Protein AF-A0A1C5ZRK9-F1 (afdb_monomer_lite)

Secondary structure (DSSP, 8-state):
--HHHHHHHHHHHHHHHHHHHHHHHHHHHHHHHHHHHHHHHHHHHHHHHHHHHHHHS-STT---S-TTS-EEEE--TTSSEEEEEETTEEEEEE---HHHHHHHHHHHHHHH-TT-

Sequence (116 aa):
MKLSKKTFLYSIVMAGILAGLLLLYFVYMLPSLYVSYKNDSNLASVTKLSQDFMKSRSYENLQVDNPMNTVSLILPEDKNQVLLEGKGIHLQVETKDLELIRELNKVKKYLKDPEK

Foldseek 3Di:
DPVVVVVVVVVVVVVVVVVVVVVVVVVVCVVVVVVVVVVVVLVVQQVVQVVVCVVVVAPPPDDHPDQPSDWDWDDDPPFQWIWIHTNVDTDIDHDPDPVSSVVSNVVVVCVVCVPD

pLDDT: mean 84.72, std 9.97, range [50.69, 98.0]

Structure (mmCIF, N/CA/C/O backbone):
data_AF-A0A1C5ZRK9-F1
#
_entry.id   AF-A0A1C5ZRK9-F1
#
loop_
_atom_site.group_PDB
_atom_site.id
_atom_site.type_symbol
_atom_site.label_atom_id
_atom_site.label_alt_id
_atom_site.label_comp_id
_atom_site.label_asym_id
_atom_site.label_entity_id
_atom_site.label_seq_id
_atom_site.pdbx_PDB_ins_code
_atom_site.Cartn_x
_atom_site.Cartn_y
_atom_site.Cartn_z
_atom_site.occupancy
_atom_site.B_iso_or_equiv
_atom_site.auth_seq_id
_atom_site.auth_comp_id
_atom_site.auth_asym_id
_atom_site.auth_atom_id
_atom_site.pdbx_PDB_model_num
ATOM 1 N N . MET A 1 1 ? 34.747 -8.504 -56.306 1.00 51.53 1 MET A N 1
ATOM 2 C CA . MET A 1 1 ? 34.035 -7.686 -55.288 1.00 51.53 1 MET A CA 1
ATOM 3 C C . MET A 1 1 ? 32.614 -8.209 -54.981 1.00 51.53 1 MET A C 1
ATOM 5 O O . MET A 1 1 ? 31.646 -7.475 -55.128 1.00 51.53 1 MET A O 1
ATOM 9 N N . LYS A 1 2 ? 32.447 -9.471 -54.545 1.00 58.47 2 LYS A N 1
ATOM 10 C CA . LYS A 1 2 ? 31.121 -10.038 -54.180 1.00 58.47 2 LYS A CA 1
ATOM 11 C C . LYS A 1 2 ? 31.018 -10.527 -52.724 1.00 58.47 2 LYS A C 1
ATOM 13 O O . LYS A 1 2 ? 29.905 -10.689 -52.241 1.00 58.47 2 LYS A O 1
ATOM 18 N N . LEU A 1 3 ? 32.141 -10.709 -52.017 1.00 61.59 3 LEU A N 1
ATOM 19 C CA . LEU A 1 3 ? 32.157 -11.152 -50.613 1.00 61.59 3 LEU A CA 1
ATOM 20 C C . LEU A 1 3 ? 31.698 -10.055 -49.640 1.00 61.59 3 LEU A C 1
ATOM 22 O O . LEU A 1 3 ? 30.808 -10.303 -48.839 1.00 61.59 3 LEU A O 1
ATOM 26 N N . SER A 1 4 ? 32.219 -8.828 -49.774 1.00 70.56 4 SER A N 1
ATOM 27 C CA . SER A 1 4 ? 31.898 -7.694 -48.883 1.00 70.56 4 SER A CA 1
ATOM 28 C C . SER A 1 4 ? 30.389 -7.419 -48.758 1.00 70.56 4 SER A C 1
ATOM 30 O O . SER A 1 4 ? 29.895 -7.233 -47.652 1.00 70.56 4 SER A O 1
ATOM 32 N N . LYS A 1 5 ? 29.632 -7.483 -49.864 1.00 73.44 5 LYS A N 1
ATOM 33 C CA . LYS A 1 5 ? 28.172 -7.279 -49.846 1.00 73.44 5 LYS A CA 1
ATOM 34 C C . LYS A 1 5 ? 27.421 -8.395 -49.110 1.00 73.44 5 LYS A C 1
ATOM 36 O O . LYS A 1 5 ? 26.433 -8.115 -48.442 1.00 73.44 5 LYS A O 1
ATOM 41 N N . LYS A 1 6 ? 27.886 -9.646 -49.216 1.00 78.56 6 LYS A N 1
ATOM 42 C CA . LYS A 1 6 ? 27.289 -10.782 -48.497 1.00 78.56 6 LYS A CA 1
ATOM 43 C C . LYS A 1 6 ? 27.570 -10.680 -47.000 1.00 78.56 6 LYS A C 1
ATOM 45 O O . LYS A 1 6 ? 26.639 -10.789 -46.214 1.00 78.56 6 LYS A O 1
ATOM 50 N N . THR A 1 7 ? 28.812 -10.389 -46.613 1.00 84.25 7 THR A N 1
ATOM 51 C CA . THR A 1 7 ? 29.192 -10.184 -45.205 1.00 84.25 7 THR A CA 1
ATOM 52 C C . THR A 1 7 ? 28.412 -9.034 -44.572 1.00 84.25 7 THR A C 1
ATOM 54 O O . THR A 1 7 ? 27.876 -9.196 -43.484 1.00 84.25 7 THR A O 1
ATOM 57 N N . PHE A 1 8 ? 28.263 -7.914 -45.283 1.00 84.75 8 PHE A N 1
ATOM 58 C CA . PHE A 1 8 ? 27.474 -6.773 -44.815 1.00 84.75 8 PHE A CA 1
ATOM 59 C C . PHE A 1 8 ? 25.996 -7.129 -44.583 1.00 84.75 8 PHE A C 1
ATOM 61 O O . PHE A 1 8 ? 25.424 -6.756 -43.563 1.00 84.75 8 PHE A O 1
ATOM 68 N N . LEU A 1 9 ? 25.391 -7.912 -45.484 1.00 88.31 9 LEU A N 1
ATOM 69 C CA . LEU A 1 9 ? 24.018 -8.391 -45.315 1.00 88.31 9 LEU A CA 1
ATOM 70 C C . LEU A 1 9 ? 23.878 -9.315 -44.095 1.00 88.31 9 LEU A C 1
ATOM 72 O O . LEU A 1 9 ? 22.936 -9.155 -43.324 1.00 88.31 9 LEU A O 1
ATOM 76 N N . TYR A 1 10 ? 24.824 -10.236 -43.879 1.00 90.69 10 TYR A N 1
ATOM 77 C CA . TYR A 1 10 ? 24.828 -11.087 -42.683 1.00 90.69 10 TYR A CA 1
ATOM 78 C C . TYR A 1 10 ? 24.947 -10.268 -41.394 1.00 90.69 10 TYR A C 1
ATOM 80 O O . TYR A 1 10 ? 24.250 -10.564 -40.426 1.00 90.69 10 TYR A O 1
ATOM 88 N N . SER A 1 11 ? 25.770 -9.215 -41.386 1.00 91.12 11 SER A N 1
ATOM 89 C CA . SER A 1 11 ? 25.882 -8.306 -40.242 1.00 91.12 11 SER A CA 1
ATOM 90 C C . SER A 1 11 ? 24.574 -7.566 -39.956 1.00 91.12 11 SER A C 1
ATOM 92 O O . SER A 1 11 ? 24.182 -7.479 -38.796 1.00 91.12 11 SER A O 1
ATOM 94 N N . ILE A 1 12 ? 23.865 -7.089 -40.986 1.00 94.19 12 ILE A N 1
ATOM 95 C CA . ILE A 1 12 ? 22.554 -6.435 -40.819 1.00 94.19 12 ILE A CA 1
ATOM 96 C C . ILE A 1 12 ? 21.517 -7.415 -40.273 1.00 94.19 12 ILE A C 1
ATOM 98 O O . ILE A 1 12 ? 20.797 -7.083 -39.335 1.00 94.19 12 ILE A O 1
ATOM 102 N N . VAL A 1 13 ? 21.450 -8.624 -40.834 1.00 95.88 13 VAL A N 1
ATOM 103 C CA . VAL A 1 13 ? 20.505 -9.651 -40.378 1.00 95.88 13 VAL A CA 1
ATOM 104 C C . VAL A 1 13 ? 20.782 -10.019 -38.923 1.00 95.88 13 VAL A C 1
ATOM 106 O O . VAL A 1 13 ? 19.852 -10.054 -38.121 1.00 95.88 13 VAL A O 1
ATOM 109 N N . MET A 1 14 ? 22.049 -10.217 -38.548 1.00 95.44 14 MET A N 1
ATOM 110 C CA . MET A 1 14 ? 22.399 -10.509 -37.158 1.00 95.44 14 MET A CA 1
ATOM 111 C C . MET A 1 14 ? 22.107 -9.351 -36.208 1.00 95.44 14 MET A C 1
ATOM 113 O O . MET A 1 14 ? 21.558 -9.582 -35.132 1.00 95.44 14 MET A O 1
ATOM 117 N N . ALA A 1 15 ? 22.413 -8.113 -36.599 1.00 96.38 15 ALA A N 1
ATOM 118 C CA . ALA A 1 15 ? 22.063 -6.941 -35.803 1.00 96.38 15 ALA A CA 1
ATOM 119 C C . ALA A 1 15 ? 20.541 -6.831 -35.607 1.00 96.38 15 ALA A C 1
ATOM 121 O O . ALA A 1 15 ? 20.085 -6.555 -34.499 1.00 96.38 15 ALA A O 1
ATOM 122 N N . GLY A 1 16 ? 19.757 -7.117 -36.651 1.00 97.38 16 GLY A N 1
ATOM 123 C CA . GLY A 1 16 ? 18.297 -7.146 -36.583 1.00 97.38 16 GLY A CA 1
ATOM 124 C C . GLY A 1 16 ? 17.766 -8.222 -35.636 1.00 97.38 16 GLY A C 1
ATOM 125 O O . GLY A 1 16 ? 16.888 -7.938 -34.824 1.00 97.38 16 GLY A O 1
ATOM 126 N N . ILE A 1 17 ? 18.330 -9.433 -35.683 1.00 97.56 17 ILE A N 1
ATOM 127 C CA . ILE A 1 17 ? 17.964 -10.522 -34.765 1.00 97.56 17 ILE A CA 1
ATOM 128 C C . ILE A 1 17 ? 18.288 -10.134 -33.319 1.00 97.56 17 ILE A C 1
ATOM 130 O O . ILE A 1 17 ? 17.429 -10.260 -32.449 1.00 97.56 17 ILE A O 1
ATOM 134 N N . LEU A 1 18 ? 19.492 -9.618 -33.060 1.00 97.38 18 LEU A N 1
ATOM 135 C CA . LEU A 1 18 ? 19.903 -9.186 -31.722 1.00 97.38 18 LEU A CA 1
ATOM 136 C C . LEU A 1 18 ? 19.000 -8.071 -31.179 1.00 97.38 18 LEU A C 1
ATOM 138 O O . LEU A 1 18 ? 18.542 -8.157 -30.041 1.00 97.38 18 LEU A O 1
ATOM 142 N N . ALA A 1 19 ? 18.698 -7.059 -31.995 1.00 97.44 19 ALA A N 1
ATOM 143 C CA . ALA A 1 19 ? 17.793 -5.979 -31.611 1.00 97.44 19 ALA A CA 1
ATOM 144 C C . ALA A 1 19 ? 16.372 -6.496 -31.332 1.00 97.44 19 ALA A C 1
ATOM 146 O O . ALA A 1 19 ? 15.759 -6.109 -30.338 1.00 97.44 19 ALA A O 1
ATOM 147 N N . GLY A 1 20 ? 15.864 -7.406 -32.169 1.00 98.00 20 GLY A N 1
ATOM 148 C CA . GLY A 1 20 ? 14.553 -8.027 -31.983 1.00 98.00 20 GLY A CA 1
ATOM 149 C C . GLY A 1 20 ? 14.458 -8.833 -30.687 1.00 98.00 20 GLY A C 1
ATOM 150 O O . GLY A 1 20 ? 13.488 -8.687 -29.945 1.00 98.00 20 GLY A O 1
ATOM 151 N N . LEU A 1 21 ? 15.484 -9.628 -30.372 1.00 97.38 21 LEU A N 1
ATOM 152 C CA . LEU A 1 21 ? 15.553 -10.382 -29.117 1.00 97.38 21 LEU A CA 1
ATOM 153 C C . LEU A 1 21 ? 15.592 -9.458 -27.895 1.00 97.38 21 LEU A C 1
ATOM 155 O O . LEU A 1 21 ? 14.917 -9.726 -26.904 1.00 97.38 21 LEU A O 1
ATOM 159 N N . LEU A 1 22 ? 16.338 -8.357 -27.975 1.00 96.62 22 LEU A N 1
ATOM 160 C CA . LEU A 1 22 ? 16.446 -7.383 -26.891 1.00 96.62 22 LEU A CA 1
ATOM 161 C C . LEU A 1 22 ? 15.119 -6.645 -26.648 1.00 96.62 22 LEU A C 1
ATOM 163 O O . LEU A 1 22 ? 14.710 -6.472 -25.501 1.00 96.62 22 LEU A O 1
ATOM 167 N N . LEU A 1 23 ? 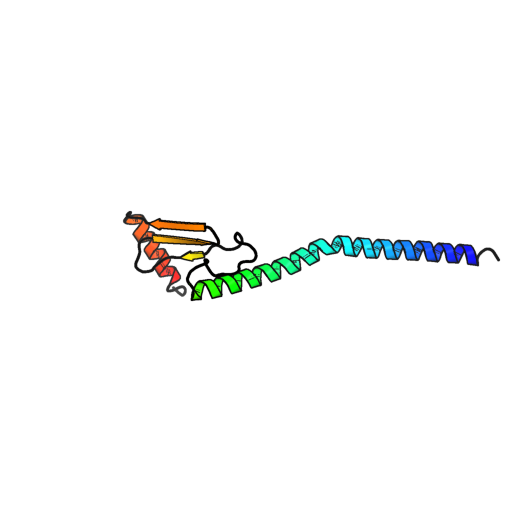14.401 -6.281 -27.713 1.00 97.06 23 LEU A N 1
ATOM 168 C CA . LEU A 1 23 ? 13.053 -5.716 -27.601 1.00 97.06 23 LEU A CA 1
ATOM 169 C C . LEU A 1 23 ? 12.063 -6.720 -27.007 1.00 97.06 23 LEU A C 1
ATOM 171 O O . LEU A 1 23 ? 11.304 -6.364 -26.106 1.00 97.06 23 LEU A O 1
ATOM 175 N N . LEU A 1 24 ? 12.087 -7.972 -27.469 1.00 97.12 24 LEU A N 1
ATOM 176 C CA . LEU A 1 24 ? 11.212 -9.022 -26.948 1.00 97.12 24 LEU A CA 1
ATOM 177 C C . LEU A 1 24 ? 11.470 -9.273 -25.460 1.00 97.12 24 LEU A C 1
ATOM 179 O O . LEU A 1 24 ? 10.527 -9.399 -24.682 1.00 97.12 24 LEU A O 1
ATOM 183 N N . TYR A 1 25 ? 12.741 -9.285 -25.061 1.00 95.44 25 TYR A N 1
ATOM 184 C CA . TYR A 1 25 ? 13.142 -9.391 -23.665 1.00 95.44 25 TYR A CA 1
ATOM 185 C C . TYR A 1 25 ? 12.571 -8.249 -22.819 1.00 95.44 25 TYR A C 1
ATOM 187 O O . TYR A 1 25 ? 11.995 -8.503 -21.761 1.00 95.44 25 TYR A O 1
ATOM 195 N N . PHE A 1 26 ? 12.659 -7.001 -23.291 1.00 95.00 26 PHE A N 1
ATOM 196 C CA . PHE A 1 26 ? 12.066 -5.877 -22.568 1.00 95.00 26 PHE A CA 1
ATOM 197 C C . PHE A 1 26 ? 10.549 -5.988 -22.465 1.00 95.00 26 PHE A C 1
ATOM 199 O O . PHE A 1 26 ? 10.016 -5.830 -21.370 1.00 95.00 26 PHE A O 1
ATOM 206 N N . VAL A 1 27 ? 9.856 -6.318 -23.556 1.00 96.06 27 VAL A N 1
ATOM 207 C CA . VAL A 1 27 ? 8.397 -6.516 -23.538 1.00 96.06 27 VAL A CA 1
ATOM 208 C C . VAL A 1 27 ? 8.003 -7.618 -22.555 1.00 96.06 27 VAL A C 1
ATOM 210 O O . VAL A 1 27 ? 7.047 -7.448 -21.803 1.00 96.06 27 VAL A O 1
ATOM 213 N N . TYR A 1 28 ? 8.764 -8.712 -22.511 1.00 95.31 28 TYR A N 1
ATOM 214 C CA . TYR A 1 28 ? 8.550 -9.799 -21.559 1.00 95.31 28 TYR A CA 1
ATOM 215 C C . TYR A 1 28 ? 8.803 -9.375 -20.103 1.00 95.31 28 TYR A C 1
ATOM 217 O O . TYR A 1 28 ? 8.121 -9.846 -19.195 1.00 95.31 28 TYR A O 1
ATOM 225 N N . MET A 1 29 ? 9.753 -8.468 -19.864 1.00 95.94 29 MET A N 1
ATOM 226 C CA . MET A 1 29 ? 10.067 -7.975 -18.521 1.00 95.94 29 MET A CA 1
ATOM 227 C C . MET A 1 29 ? 9.071 -6.915 -18.018 1.00 95.94 29 MET A C 1
ATOM 229 O O . MET A 1 29 ? 8.840 -6.835 -16.809 1.00 95.94 29 MET A O 1
ATOM 233 N N . LEU A 1 30 ? 8.462 -6.119 -18.907 1.00 94.56 30 LEU A N 1
ATOM 234 C CA . LEU A 1 30 ? 7.557 -5.018 -18.534 1.00 94.56 30 LEU A CA 1
ATOM 235 C C . LEU A 1 30 ? 6.475 -5.415 -17.507 1.00 94.56 30 LEU A C 1
ATOM 237 O O . LEU A 1 30 ? 6.315 -4.674 -16.534 1.00 94.56 30 LEU A O 1
ATOM 241 N N . PRO A 1 31 ? 5.772 -6.563 -17.633 1.00 93.38 31 PRO A N 1
ATOM 242 C CA . PRO A 1 31 ? 4.797 -6.996 -16.633 1.00 93.38 31 PRO A CA 1
ATOM 243 C C . PRO A 1 31 ? 5.406 -7.195 -15.242 1.00 93.38 31 PRO A C 1
ATOM 245 O O . PRO A 1 31 ? 4.849 -6.721 -14.255 1.00 93.38 31 PRO A O 1
ATOM 248 N N . SER A 1 32 ? 6.567 -7.853 -15.151 1.00 92.44 32 SER A N 1
ATOM 249 C CA . SER A 1 32 ? 7.244 -8.090 -13.870 1.00 92.44 32 SER A CA 1
ATOM 250 C C . SER A 1 32 ? 7.676 -6.779 -13.221 1.00 92.44 32 SER A C 1
ATOM 252 O O . SER A 1 32 ? 7.531 -6.605 -12.010 1.00 92.44 32 SER A O 1
ATOM 254 N N . LEU A 1 33 ? 8.191 -5.848 -14.025 1.00 92.44 33 LEU A N 1
ATOM 255 C CA . LEU A 1 33 ? 8.632 -4.545 -13.541 1.00 92.44 33 LEU A CA 1
ATOM 256 C C . LEU A 1 33 ? 7.445 -3.714 -13.037 1.00 92.44 33 LEU A C 1
ATOM 258 O O . LEU A 1 33 ? 7.523 -3.097 -11.974 1.00 92.44 33 LEU A O 1
ATOM 262 N N . TYR A 1 34 ? 6.326 -3.762 -13.763 1.00 91.75 34 TYR A N 1
ATOM 263 C CA . TYR A 1 34 ? 5.081 -3.120 -13.357 1.00 91.75 34 TYR A CA 1
ATOM 264 C C . TYR A 1 34 ? 4.556 -3.674 -12.028 1.00 91.75 34 TYR A C 1
ATOM 266 O O . TYR A 1 34 ? 4.230 -2.896 -11.132 1.00 91.75 34 TYR A O 1
ATOM 274 N N . VAL A 1 35 ? 4.500 -5.002 -11.875 1.00 90.88 35 VAL A N 1
ATOM 275 C CA . VAL A 1 35 ? 4.019 -5.642 -10.640 1.00 90.88 35 VAL A CA 1
ATOM 276 C C . VAL A 1 35 ? 4.905 -5.277 -9.454 1.00 90.88 35 VAL A C 1
ATOM 278 O O . VAL A 1 35 ? 4.374 -4.909 -8.409 1.00 90.88 35 VAL A O 1
ATOM 281 N N . SER A 1 36 ? 6.232 -5.310 -9.617 1.00 92.88 36 SER A N 1
ATOM 282 C CA . SER A 1 36 ? 7.164 -4.927 -8.550 1.00 92.88 36 SER A CA 1
ATOM 283 C C . SER A 1 36 ? 6.929 -3.487 -8.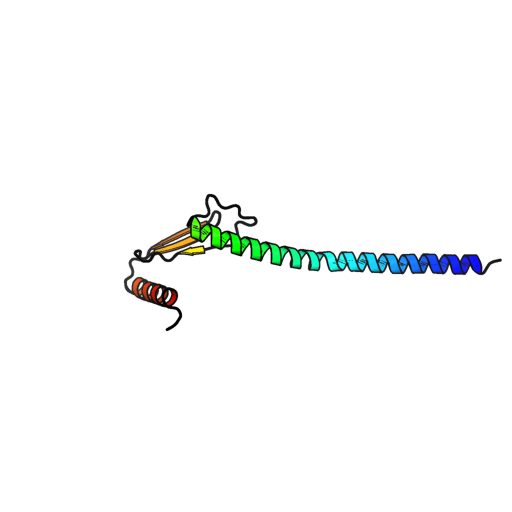098 1.00 92.88 36 SER A C 1
ATOM 285 O O . SER A 1 36 ? 6.707 -3.236 -6.916 1.00 92.88 36 SER A O 1
ATOM 287 N N . TYR A 1 37 ? 6.878 -2.550 -9.047 1.00 91.31 37 TYR A N 1
ATOM 288 C CA . TYR A 1 37 ? 6.613 -1.143 -8.752 1.00 91.31 37 TYR A CA 1
ATOM 289 C C . TYR A 1 37 ? 5.257 -0.941 -8.063 1.00 91.31 37 TYR A C 1
ATOM 291 O O . TYR A 1 37 ? 5.142 -0.199 -7.082 1.00 91.31 37 TYR A O 1
ATOM 299 N N . LYS A 1 38 ? 4.208 -1.607 -8.561 1.00 88.38 38 LYS A N 1
ATOM 300 C CA . LYS A 1 38 ? 2.861 -1.462 -8.010 1.00 88.38 38 LYS A CA 1
ATOM 301 C C . LYS A 1 38 ? 2.754 -2.057 -6.609 1.00 88.38 38 LYS A C 1
ATOM 303 O O . LYS A 1 38 ? 2.025 -1.505 -5.789 1.00 88.38 38 LYS A O 1
ATOM 308 N N . ASN A 1 39 ? 3.480 -3.134 -6.324 1.00 87.31 39 ASN A N 1
ATOM 309 C CA . ASN A 1 39 ? 3.528 -3.734 -4.998 1.00 87.31 39 ASN A CA 1
ATOM 310 C C . ASN A 1 39 ? 4.130 -2.767 -3.969 1.00 87.31 39 ASN A C 1
ATOM 312 O O . ASN A 1 39 ? 3.499 -2.494 -2.948 1.00 87.31 39 ASN A O 1
ATOM 316 N N . ASP A 1 40 ? 5.281 -2.170 -4.284 1.00 89.44 40 ASP A N 1
ATOM 317 C CA . ASP A 1 40 ? 5.944 -1.202 -3.401 1.00 89.44 40 ASP A CA 1
ATOM 318 C C . ASP A 1 40 ? 5.072 0.042 -3.177 1.00 89.44 40 ASP A C 1
ATOM 320 O O . ASP A 1 40 ? 4.877 0.497 -2.047 1.00 89.44 40 ASP A O 1
ATOM 324 N N . SER A 1 41 ? 4.466 0.553 -4.254 1.00 87.50 41 SER A N 1
ATOM 325 C CA . SER A 1 41 ? 3.525 1.673 -4.191 1.00 87.50 41 SER A CA 1
ATOM 326 C C . SER A 1 41 ? 2.297 1.354 -3.330 1.00 87.50 41 SER A C 1
ATOM 328 O O . SER A 1 41 ? 1.894 2.180 -2.508 1.00 87.50 41 SER A O 1
ATOM 330 N N . ASN A 1 42 ? 1.714 0.160 -3.472 1.00 86.44 42 ASN A N 1
ATOM 331 C CA . ASN A 1 42 ? 0.552 -0.248 -2.687 1.00 86.44 42 ASN A CA 1
ATOM 332 C C . ASN A 1 42 ? 0.906 -0.379 -1.199 1.00 86.44 42 ASN A C 1
ATOM 334 O O . ASN A 1 42 ? 0.158 0.124 -0.366 1.00 86.44 42 ASN A O 1
ATOM 338 N N . LEU A 1 43 ? 2.041 -0.995 -0.854 1.00 85.75 43 LEU A N 1
ATOM 339 C CA . LEU A 1 43 ? 2.485 -1.127 0.539 1.00 85.75 43 LEU A CA 1
ATOM 340 C C . LEU A 1 43 ? 2.704 0.238 1.202 1.00 85.75 43 LEU A C 1
ATOM 342 O O . LEU A 1 43 ? 2.244 0.465 2.327 1.00 85.75 43 LEU A O 1
ATOM 346 N N . ALA A 1 44 ? 3.349 1.168 0.494 1.00 87.56 44 ALA A N 1
ATOM 347 C CA . ALA A 1 44 ? 3.527 2.536 0.970 1.00 87.56 44 ALA A CA 1
ATOM 348 C C . ALA A 1 44 ? 2.177 3.247 1.174 1.00 87.56 44 ALA A C 1
ATOM 350 O O . ALA A 1 44 ? 1.961 3.884 2.208 1.00 87.56 44 ALA A O 1
ATOM 351 N N . SER A 1 45 ? 1.250 3.091 0.223 1.00 85.50 45 SER A N 1
ATOM 352 C CA . SER A 1 45 ? -0.094 3.679 0.283 1.00 85.50 45 SER A CA 1
ATOM 353 C C . SER A 1 45 ? -0.906 3.124 1.462 1.00 85.50 45 SER A C 1
ATOM 355 O O . SER A 1 45 ? -1.433 3.901 2.255 1.00 85.50 45 SER A O 1
ATOM 357 N N . VAL A 1 46 ? -0.927 1.800 1.671 1.00 84.25 46 VAL A N 1
ATOM 358 C CA . VAL A 1 46 ? -1.622 1.151 2.803 1.00 84.25 46 VAL A CA 1
ATOM 359 C C . VAL A 1 46 ? -1.037 1.591 4.145 1.00 84.25 46 VAL A C 1
ATOM 361 O O . VAL A 1 46 ? -1.787 1.897 5.072 1.00 84.25 46 VAL A O 1
ATOM 364 N N . THR A 1 47 ? 0.292 1.668 4.251 1.00 85.31 47 THR A N 1
ATOM 365 C CA . THR A 1 47 ? 0.970 2.093 5.486 1.00 85.31 47 THR A CA 1
ATOM 366 C C . THR A 1 47 ? 0.608 3.531 5.841 1.00 85.31 47 THR A C 1
ATOM 368 O O . THR A 1 47 ? 0.202 3.809 6.970 1.00 85.31 47 THR A O 1
ATOM 371 N N . LYS A 1 48 ? 0.692 4.442 4.865 1.00 86.06 48 LYS A N 1
ATOM 372 C CA . LYS A 1 48 ? 0.315 5.847 5.050 1.00 86.06 48 LYS A CA 1
ATOM 373 C C . LYS A 1 48 ? -1.167 5.984 5.396 1.00 86.06 48 LYS A C 1
ATOM 375 O O . LYS A 1 48 ? -1.515 6.703 6.326 1.00 86.06 48 LYS A O 1
ATOM 380 N N . LEU A 1 49 ? -2.027 5.247 4.697 1.00 84.88 49 LEU A N 1
ATOM 381 C CA . LEU A 1 49 ? -3.464 5.255 4.933 1.00 84.88 49 LEU A CA 1
ATOM 382 C C . LEU A 1 49 ? -3.814 4.787 6.346 1.00 84.88 49 LEU A C 1
ATOM 384 O O . LEU A 1 49 ? -4.643 5.408 7.001 1.00 84.88 49 LEU A O 1
ATOM 388 N N . SER A 1 50 ? -3.166 3.726 6.828 1.00 83.06 50 SER A N 1
ATOM 389 C CA . SER A 1 50 ? -3.335 3.242 8.200 1.00 83.06 50 SER A CA 1
ATOM 390 C C . SER A 1 50 ? -2.884 4.290 9.225 1.00 83.06 50 SER A C 1
ATOM 392 O O . SER A 1 50 ? -3.605 4.578 10.179 1.00 83.06 50 SER A O 1
ATOM 394 N N . GLN A 1 51 ? -1.739 4.944 9.001 1.00 85.19 51 GLN A N 1
ATOM 395 C CA . GLN A 1 51 ? -1.258 6.024 9.872 1.00 85.19 51 GLN A CA 1
ATOM 396 C C . GLN A 1 51 ? -2.207 7.225 9.905 1.00 85.19 51 GLN A C 1
ATOM 398 O O . GLN A 1 51 ? -2.471 7.775 10.974 1.00 85.19 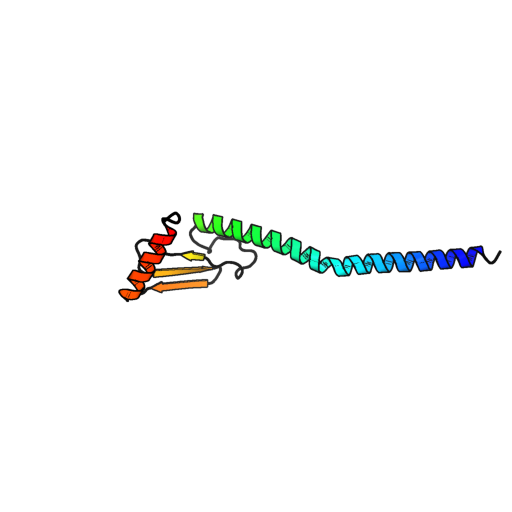51 GLN A O 1
ATOM 403 N N . ASP A 1 52 ? -2.721 7.643 8.752 1.00 85.44 52 ASP A N 1
ATOM 404 C CA . ASP A 1 52 ? -3.642 8.774 8.670 1.00 85.44 52 ASP A CA 1
ATOM 405 C C . ASP A 1 52 ? -5.017 8.414 9.249 1.00 85.44 52 ASP A C 1
ATOM 407 O O . ASP A 1 52 ? -5.586 9.210 9.997 1.00 85.44 52 ASP A O 1
ATOM 411 N N . PHE A 1 53 ? -5.487 7.182 9.038 1.00 84.19 53 PHE A N 1
ATOM 412 C CA . PHE A 1 53 ? -6.673 6.642 9.701 1.00 84.19 53 PHE A CA 1
ATOM 413 C C . PHE A 1 53 ? -6.519 6.605 11.226 1.00 84.19 53 PHE A C 1
ATOM 415 O O . PHE A 1 53 ? -7.456 6.932 11.946 1.00 84.19 53 PHE A O 1
ATOM 422 N N . MET A 1 54 ? -5.342 6.275 11.759 1.00 82.69 54 MET A N 1
ATOM 423 C CA . MET A 1 54 ? -5.110 6.329 13.207 1.00 82.69 54 MET A CA 1
ATOM 424 C C . MET A 1 54 ? -5.231 7.752 13.778 1.00 82.69 54 MET A C 1
ATOM 426 O O . MET A 1 54 ? -5.605 7.894 14.945 1.00 82.69 54 MET A O 1
ATOM 430 N N . LYS A 1 55 ? -4.970 8.794 12.974 1.00 84.00 55 LYS A N 1
ATOM 431 C CA . LYS A 1 55 ? -5.126 10.206 13.371 1.00 84.00 55 LYS A CA 1
ATOM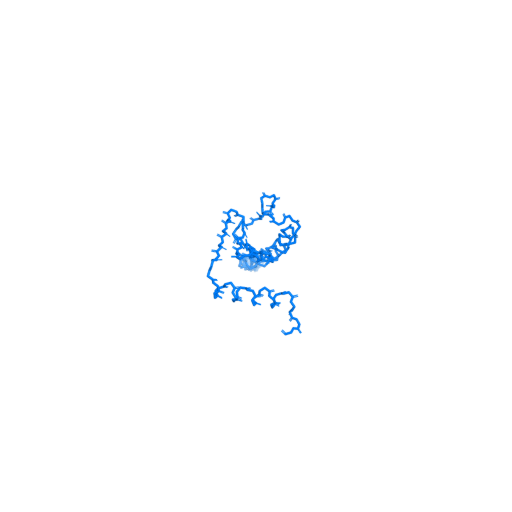 432 C C . LYS A 1 55 ? -6.574 10.683 13.264 1.00 84.00 55 LYS A C 1
ATOM 434 O O . LYS A 1 55 ? -7.065 11.326 14.184 1.00 84.00 55 LYS A O 1
ATOM 439 N N . SER A 1 56 ? -7.244 10.399 12.145 1.00 79.94 56 SER A N 1
ATOM 440 C CA . SER A 1 56 ? -8.603 10.892 11.869 1.00 79.94 56 SER A CA 1
ATOM 441 C C . SER A 1 56 ? -9.708 9.992 12.424 1.00 79.94 56 SER A C 1
ATOM 443 O O . SER A 1 56 ? -10.835 10.448 12.593 1.00 79.94 56 SER A O 1
ATOM 445 N N . ARG A 1 57 ? -9.403 8.707 12.652 1.00 78.19 57 ARG A N 1
ATOM 446 C CA . ARG A 1 57 ? -10.353 7.611 12.923 1.00 78.19 57 ARG A CA 1
ATOM 447 C C . ARG A 1 57 ? -11.476 7.490 11.882 1.00 78.19 57 ARG A C 1
ATOM 449 O O . ARG A 1 57 ? -12.504 6.890 12.167 1.00 78.19 57 ARG A O 1
ATOM 456 N N . SER A 1 58 ? -11.282 8.047 10.684 1.00 74.62 58 SER A N 1
ATOM 457 C CA . SER A 1 58 ? -12.284 8.082 9.613 1.00 74.62 58 SER A CA 1
ATOM 458 C C . SER A 1 58 ? -11.632 8.079 8.232 1.00 74.62 58 SER A C 1
ATOM 460 O O . SER A 1 58 ? -10.593 8.712 8.023 1.00 74.62 58 SER A O 1
ATOM 462 N N . TYR A 1 59 ? -12.278 7.398 7.281 1.00 73.88 59 TYR A N 1
ATOM 463 C CA . TYR A 1 59 ? -11.884 7.353 5.870 1.00 73.88 59 TYR A CA 1
ATOM 464 C C . TYR A 1 59 ? -12.488 8.472 5.004 1.00 73.88 59 TYR A C 1
ATOM 466 O O . TYR A 1 59 ? -12.080 8.600 3.850 1.00 73.88 59 TYR A O 1
ATOM 474 N N . GLU A 1 60 ? -13.416 9.292 5.520 1.00 69.25 60 GLU A N 1
ATOM 475 C CA . GLU A 1 60 ? -14.167 10.283 4.717 1.00 69.25 60 GLU A CA 1
ATOM 476 C C . GLU A 1 60 ? -13.268 11.298 3.995 1.00 69.25 60 GLU A C 1
ATOM 478 O O . GLU A 1 60 ? -13.520 11.640 2.843 1.00 69.25 60 GLU A O 1
ATOM 483 N N . ASN A 1 61 ? -12.179 11.726 4.639 1.00 68.25 61 ASN A N 1
ATOM 484 C CA . ASN A 1 61 ? -11.256 12.731 4.100 1.00 68.25 61 ASN A CA 1
ATOM 485 C C . ASN A 1 61 ? -9.903 12.146 3.662 1.00 68.25 61 ASN A C 1
ATOM 487 O O . ASN A 1 61 ? -8.944 12.890 3.453 1.00 68.25 61 ASN A O 1
ATOM 491 N N . LEU A 1 62 ? -9.798 10.819 3.528 1.00 73.31 62 LEU A N 1
ATOM 492 C CA . LEU A 1 62 ? -8.548 10.167 3.140 1.00 73.31 62 LEU A CA 1
ATOM 493 C C . LEU A 1 62 ? -8.491 9.950 1.619 1.00 73.31 62 LEU A C 1
ATOM 495 O O . LEU A 1 62 ? -9.358 9.315 0.998 1.00 73.31 62 LEU A O 1
ATOM 499 N N . GLN A 1 63 ? -7.426 10.464 0.996 1.00 69.00 63 GLN A N 1
ATOM 500 C CA . GLN A 1 63 ? -7.059 10.051 -0.356 1.00 69.00 63 GLN A CA 1
ATOM 501 C C . GLN A 1 63 ? -6.622 8.589 -0.305 1.00 69.00 63 GLN A C 1
ATOM 503 O O . GLN A 1 63 ? -5.740 8.210 0.458 1.00 69.00 63 GLN A O 1
ATOM 508 N N . VAL A 1 64 ? -7.286 7.766 -1.108 1.00 67.88 64 VAL A N 1
ATOM 509 C CA . VAL A 1 64 ? -7.028 6.331 -1.198 1.00 67.88 64 VAL A CA 1
ATOM 510 C C . VAL A 1 64 ? -6.947 6.019 -2.675 1.00 67.88 64 VAL A C 1
ATOM 512 O O . VAL A 1 64 ? -7.926 6.251 -3.388 1.00 67.88 64 VAL A O 1
ATOM 515 N N . ASP A 1 65 ? -5.796 5.513 -3.107 1.00 69.56 65 ASP A N 1
ATOM 516 C CA . ASP A 1 65 ? -5.545 5.173 -4.510 1.00 69.56 65 ASP A CA 1
ATOM 517 C C . ASP A 1 65 ? -6.409 3.991 -4.969 1.00 69.56 65 ASP A C 1
ATOM 519 O O . ASP A 1 65 ? -6.838 3.942 -6.118 1.00 69.56 65 ASP A O 1
ATOM 523 N N . ASN A 1 66 ? -6.687 3.042 -4.066 1.00 70.31 66 ASN A N 1
ATOM 524 C CA . ASN A 1 66 ? -7.600 1.929 -4.305 1.00 70.31 66 ASN A CA 1
ATOM 525 C C . ASN A 1 66 ? -8.546 1.726 -3.103 1.00 70.31 66 ASN A C 1
ATOM 527 O O . ASN A 1 66 ? -8.092 1.255 -2.057 1.00 70.31 66 ASN A O 1
ATOM 531 N N . PRO A 1 67 ? -9.846 2.047 -3.235 1.00 67.12 67 PRO A N 1
ATOM 532 C CA . PRO A 1 67 ? -10.805 2.003 -2.131 1.00 67.12 67 PRO A CA 1
ATOM 533 C C . PRO A 1 67 ? -10.990 0.608 -1.514 1.00 67.12 67 PRO A C 1
ATOM 535 O O . PRO A 1 67 ? -11.366 0.519 -0.350 1.00 67.12 67 PRO A O 1
ATOM 538 N N . MET A 1 68 ? -10.683 -0.461 -2.256 1.00 68.12 68 MET A N 1
ATOM 539 C CA . MET A 1 68 ? -10.880 -1.848 -1.818 1.00 68.12 68 MET A CA 1
ATOM 540 C C . MET A 1 68 ? -9.619 -2.500 -1.231 1.00 68.12 68 MET A C 1
ATOM 542 O O . MET A 1 68 ? -9.682 -3.644 -0.791 1.00 68.12 68 MET A O 1
ATOM 546 N N . ASN A 1 69 ? -8.470 -1.814 -1.228 1.00 70.06 69 ASN A N 1
ATOM 547 C CA . ASN A 1 69 ? -7.206 -2.418 -0.788 1.00 70.06 69 ASN A CA 1
ATOM 548 C C . ASN A 1 69 ? -7.054 -2.515 0.736 1.00 70.06 69 ASN A C 1
ATOM 550 O O . ASN A 1 69 ? -6.218 -3.284 1.205 1.00 70.06 69 ASN A O 1
ATOM 554 N N . THR A 1 70 ? -7.823 -1.737 1.503 1.00 73.81 70 THR A N 1
ATOM 555 C CA . THR A 1 70 ? -7.645 -1.638 2.955 1.00 73.81 70 THR A CA 1
ATOM 556 C C . THR A 1 70 ? -8.983 -1.571 3.666 1.00 73.81 70 THR A C 1
ATOM 558 O O . THR A 1 70 ? -9.848 -0.773 3.314 1.00 73.81 70 THR A O 1
ATOM 561 N N . VAL A 1 71 ? -9.094 -2.364 4.726 1.00 81.88 71 VAL A N 1
ATOM 562 C CA . VAL A 1 71 ? -10.183 -2.330 5.698 1.00 81.88 71 VAL A CA 1
ATOM 563 C C . VAL A 1 71 ? -9.558 -2.262 7.088 1.00 81.88 71 VAL A C 1
ATOM 565 O O . VAL A 1 71 ? -8.596 -2.979 7.367 1.00 81.88 71 VAL A O 1
ATOM 568 N N . SER A 1 72 ? -10.102 -1.412 7.953 1.00 84.69 72 SER A N 1
ATOM 569 C CA . SER A 1 72 ? -9.706 -1.295 9.354 1.00 84.69 72 SER A CA 1
ATOM 570 C C . SER A 1 72 ? -10.789 -1.845 10.267 1.00 84.69 72 SER A C 1
ATOM 572 O O . SER A 1 72 ? -11.954 -1.461 10.186 1.00 84.69 72 SER A O 1
ATOM 574 N N . LEU A 1 73 ? -10.380 -2.729 11.171 1.00 87.25 73 LEU A N 1
ATOM 575 C CA . LEU A 1 73 ? -11.218 -3.247 12.241 1.00 87.25 73 LEU A CA 1
ATOM 576 C C . LEU A 1 73 ? -10.992 -2.411 13.504 1.00 87.25 73 LEU A C 1
ATOM 578 O O . LEU A 1 73 ? -9.856 -2.249 13.950 1.00 87.25 73 LEU A O 1
ATOM 582 N N . ILE A 1 74 ? -12.065 -1.903 14.099 1.00 87.44 74 ILE A N 1
ATOM 583 C CA . ILE A 1 74 ? -12.025 -1.109 15.326 1.00 87.44 74 ILE A CA 1
ATOM 584 C C . ILE A 1 74 ? -12.798 -1.845 16.414 1.00 87.44 74 ILE A C 1
ATOM 586 O O . ILE A 1 74 ? -13.979 -2.163 16.256 1.00 87.44 74 ILE A O 1
ATOM 590 N N . LEU A 1 75 ? -12.137 -2.060 17.550 1.00 87.69 75 LEU A N 1
ATOM 591 C CA . LEU A 1 75 ? -12.743 -2.570 18.774 1.00 87.69 75 LEU A CA 1
ATOM 592 C C . LEU A 1 75 ? -12.737 -1.442 19.818 1.00 87.69 75 LEU A C 1
ATOM 594 O O . LEU A 1 75 ? -11.700 -1.210 20.439 1.00 87.69 75 LEU A O 1
ATOM 598 N N . PRO A 1 76 ? -13.849 -0.713 20.021 1.00 85.38 76 PRO A N 1
ATOM 599 C CA . PRO A 1 76 ? -13.914 0.321 21.050 1.00 85.38 76 PRO A CA 1
ATOM 600 C C . PRO A 1 76 ? -13.787 -0.303 22.444 1.00 85.38 76 PRO A C 1
ATOM 602 O O . PRO A 1 76 ? -14.409 -1.334 22.705 1.00 85.38 76 PRO A O 1
ATOM 605 N N . GLU A 1 77 ? -13.027 0.312 23.355 1.00 81.25 77 GLU A N 1
ATOM 606 C CA . GLU A 1 77 ? -12.842 -0.236 24.710 1.00 81.25 77 GLU A CA 1
ATOM 607 C C . GLU A 1 77 ? -14.182 -0.342 25.453 1.00 81.25 77 GLU A C 1
ATOM 609 O O . GLU A 1 77 ? -14.549 -1.430 25.898 1.00 81.25 77 GLU A O 1
ATOM 614 N N . ASP A 1 78 ? -14.969 0.735 25.441 1.00 81.50 78 ASP A N 1
ATOM 615 C CA . ASP A 1 78 ? -16.169 0.885 26.277 1.00 81.50 78 ASP A CA 1
ATOM 616 C C . ASP A 1 78 ? -17.460 0.316 25.669 1.00 81.50 78 ASP A C 1
ATOM 618 O O . ASP A 1 78 ? -18.533 0.434 26.261 1.00 81.50 78 ASP A O 1
ATOM 622 N N . LYS A 1 79 ? -17.399 -0.268 24.465 1.00 85.94 79 LYS A N 1
ATOM 623 C CA . LYS A 1 79 ? -18.597 -0.732 23.745 1.00 85.94 79 LYS A CA 1
ATOM 624 C C . LYS A 1 79 ? -18.527 -2.209 23.383 1.00 85.94 79 LYS A C 1
ATOM 626 O O . LYS A 1 79 ? -17.478 -2.724 22.999 1.00 85.94 79 LYS A O 1
ATOM 631 N N . ASN A 1 80 ? -19.683 -2.867 23.397 1.00 87.25 80 ASN A N 1
ATOM 632 C CA . ASN A 1 80 ? -19.864 -4.257 22.963 1.00 87.25 80 ASN A CA 1
ATOM 633 C C . ASN A 1 80 ? -20.095 -4.350 21.448 1.00 87.25 80 ASN A C 1
ATOM 635 O O . ASN A 1 80 ? -20.986 -5.053 20.973 1.00 87.25 80 ASN A O 1
ATOM 639 N N . GLN A 1 81 ? -19.308 -3.587 20.691 1.00 88.31 81 GLN A N 1
ATOM 640 C CA . GLN A 1 81 ? -19.436 -3.490 19.247 1.00 88.31 81 GLN A CA 1
ATOM 641 C C . GLN A 1 81 ? -18.089 -3.678 18.563 1.00 88.31 81 GLN A C 1
ATOM 643 O O . GLN A 1 81 ? -17.033 -3.421 19.144 1.00 88.31 81 GLN A O 1
ATOM 648 N N . VAL A 1 82 ? -18.153 -4.076 17.304 1.00 88.50 82 VAL A N 1
ATOM 649 C CA . VAL A 1 82 ? -17.028 -4.141 16.383 1.00 88.50 82 VAL A CA 1
ATOM 650 C C . VAL A 1 82 ? -17.392 -3.275 15.187 1.00 88.50 82 VAL A C 1
ATOM 652 O O . VAL A 1 82 ? -18.483 -3.417 14.630 1.00 88.50 82 VAL A O 1
ATOM 655 N N . LEU A 1 83 ? -16.505 -2.352 14.821 1.00 88.62 83 LEU A N 1
ATOM 656 C CA . LEU A 1 83 ? -16.666 -1.551 13.611 1.00 88.62 83 LEU A CA 1
ATOM 657 C C . LEU A 1 83 ? -15.674 -2.032 12.563 1.00 88.62 83 LEU A C 1
ATOM 659 O O . LEU A 1 83 ? -14.529 -2.361 12.877 1.00 88.62 83 LEU A O 1
ATOM 663 N N . LEU A 1 84 ? -16.115 -2.045 11.321 1.00 86.94 84 LEU A N 1
ATOM 664 C CA . LEU A 1 84 ? -15.305 -2.355 10.164 1.00 86.94 84 LEU A CA 1
ATOM 665 C C . LEU A 1 84 ? -15.466 -1.193 9.189 1.00 86.94 84 LEU A C 1
ATOM 667 O O . LEU A 1 84 ? -16.549 -0.940 8.663 1.00 86.94 84 LEU A O 1
ATOM 671 N N . GLU A 1 85 ? -14.373 -0.463 9.017 1.00 84.44 85 GLU A N 1
ATOM 672 C CA . GLU A 1 85 ? -14.301 0.768 8.244 1.00 84.44 85 GLU A CA 1
ATOM 673 C C . GLU A 1 85 ? -13.424 0.562 7.014 1.00 84.44 85 GLU A C 1
ATOM 675 O O . GLU A 1 85 ? -12.298 0.069 7.101 1.00 84.44 85 GLU A O 1
ATOM 680 N N . GLY A 1 86 ? -13.911 0.996 5.865 1.00 82.06 86 GLY A N 1
ATOM 681 C CA . GLY A 1 86 ? -13.165 1.069 4.619 1.00 82.06 86 GLY A CA 1
ATOM 682 C C . GLY A 1 86 ? -13.687 2.219 3.770 1.00 82.06 86 GLY A C 1
ATOM 683 O O . GLY A 1 86 ? -14.698 2.852 4.084 1.00 82.06 86 GLY A O 1
ATOM 684 N N . LYS A 1 87 ? -13.021 2.513 2.653 1.00 76.88 87 LYS A N 1
ATOM 685 C CA . LYS A 1 87 ? -13.494 3.584 1.772 1.00 76.88 87 LYS A CA 1
ATOM 686 C C . LYS A 1 87 ? -14.776 3.153 1.055 1.00 76.88 87 LYS A C 1
ATOM 688 O O . LYS A 1 87 ? -14.727 2.398 0.091 1.00 76.88 87 LYS A O 1
ATOM 693 N N . GLY A 1 88 ? -15.913 3.655 1.536 1.00 75.38 88 GLY A N 1
ATOM 694 C CA . GLY A 1 88 ? -17.249 3.294 1.048 1.00 75.38 88 GLY A CA 1
ATOM 695 C C . GLY A 1 88 ? -17.858 2.056 1.718 1.00 75.38 88 GLY A C 1
ATOM 696 O O . GLY A 1 88 ? -18.944 1.639 1.326 1.00 75.38 88 GLY A O 1
ATOM 697 N N . ILE A 1 89 ? -17.190 1.482 2.724 1.00 79.56 89 ILE A N 1
ATOM 698 C CA . ILE A 1 89 ? -17.709 0.375 3.535 1.00 79.56 89 ILE A CA 1
ATOM 699 C C . ILE A 1 89 ? -17.725 0.838 4.986 1.00 79.56 89 ILE A C 1
ATOM 701 O O . ILE A 1 89 ? -16.679 1.136 5.550 1.00 79.56 89 ILE A O 1
ATOM 705 N N . HIS A 1 90 ? -18.908 0.864 5.585 1.00 85.06 90 HIS A N 1
ATOM 706 C CA . HIS A 1 90 ? -19.091 1.156 6.998 1.00 85.06 90 HIS A CA 1
ATOM 707 C C . HIS A 1 90 ? -20.012 0.088 7.582 1.00 85.06 90 HIS A C 1
ATOM 709 O O . HIS A 1 90 ? -21.203 0.049 7.266 1.00 85.06 90 HIS A O 1
ATOM 715 N N . LEU A 1 91 ? -19.453 -0.822 8.378 1.00 88.31 91 LEU A N 1
ATOM 716 C CA . LEU A 1 91 ? -20.204 -1.895 9.018 1.00 88.31 91 LEU A CA 1
ATOM 717 C C . LEU A 1 91 ? -20.013 -1.810 10.531 1.00 88.31 91 LEU A C 1
ATOM 719 O O . LEU A 1 91 ? -18.896 -1.893 11.035 1.00 88.31 91 LEU A O 1
ATOM 723 N N . GLN A 1 92 ? -21.120 -1.701 11.257 1.00 90.75 92 GLN A N 1
ATOM 724 C CA . GLN A 1 92 ? -21.142 -1.736 12.712 1.00 90.75 92 GLN A CA 1
ATOM 725 C C . GLN A 1 92 ? -21.929 -2.963 13.165 1.00 90.75 92 GLN A C 1
ATOM 727 O O . GLN A 1 92 ? -23.093 -3.130 12.803 1.00 90.75 92 GLN A O 1
ATOM 732 N N . VAL A 1 93 ? -21.295 -3.814 13.968 1.00 90.12 93 VAL A N 1
ATOM 733 C CA . VAL A 1 93 ? -21.930 -4.991 14.566 1.00 90.12 93 VAL A CA 1
ATOM 734 C C . VAL A 1 93 ? -21.915 -4.827 16.077 1.00 90.12 93 VAL A C 1
ATOM 736 O O . VAL A 1 93 ? -20.852 -4.680 16.675 1.00 90.12 93 VAL A O 1
ATOM 739 N N . GLU A 1 94 ? -23.089 -4.862 16.697 1.00 90.88 94 GLU A N 1
ATOM 740 C CA . GLU A 1 94 ? -23.256 -4.827 18.149 1.00 90.88 94 GLU A CA 1
ATOM 741 C C . GLU A 1 94 ? -23.843 -6.156 18.623 1.00 90.88 94 GLU A C 1
ATOM 743 O O . GLU A 1 94 ? -24.752 -6.702 17.995 1.00 90.88 94 GLU A O 1
ATOM 748 N N . THR A 1 95 ? -23.328 -6.677 19.734 1.00 88.19 95 THR A N 1
ATOM 749 C CA . THR A 1 95 ? -23.854 -7.895 20.354 1.00 88.19 95 THR A CA 1
ATOM 750 C C . THR A 1 95 ? -24.353 -7.616 21.765 1.00 88.19 95 THR A C 1
ATOM 752 O O . THR A 1 95 ? -23.738 -6.879 22.535 1.00 88.19 95 THR A O 1
ATOM 755 N N . LYS A 1 96 ? -25.489 -8.229 22.106 1.00 90.00 96 LYS A N 1
ATOM 756 C CA . LYS A 1 96 ? -26.068 -8.229 23.459 1.00 90.00 96 LYS A CA 1
ATOM 757 C C . LYS A 1 96 ? -25.876 -9.569 24.172 1.00 90.00 96 LYS A C 1
ATOM 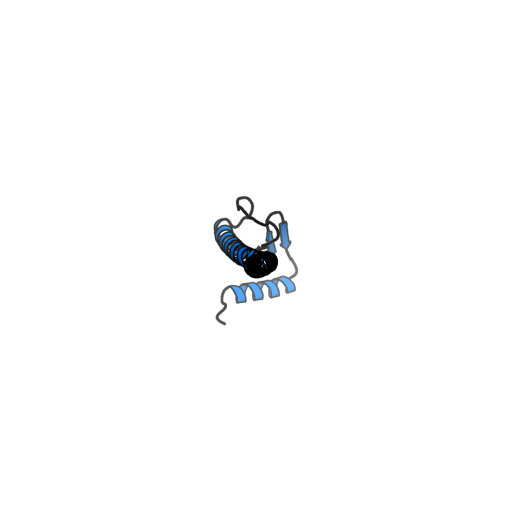759 O O . LYS A 1 96 ? -26.275 -9.709 25.323 1.00 90.00 96 LYS A O 1
ATOM 764 N N . ASP A 1 97 ? -25.287 -10.544 23.487 1.00 91.88 97 ASP A N 1
ATOM 765 C CA . ASP A 1 97 ? -25.038 -11.871 24.027 1.00 91.88 97 ASP A CA 1
ATOM 766 C C . ASP A 1 97 ? -23.846 -11.836 24.996 1.00 91.88 97 ASP A C 1
ATOM 768 O O . ASP A 1 97 ? -22.741 -11.424 24.637 1.00 91.88 97 ASP A O 1
ATOM 772 N N . LEU A 1 98 ? -24.074 -12.275 26.236 1.00 89.06 98 LEU A N 1
ATOM 773 C CA . LEU A 1 98 ? -23.080 -12.266 27.310 1.00 89.06 98 LEU A CA 1
ATOM 774 C C . LEU A 1 98 ? -21.868 -13.160 27.018 1.00 89.06 98 LEU A C 1
ATOM 776 O O . LEU A 1 98 ? -20.764 -12.853 27.477 1.00 89.06 98 LEU A O 1
ATOM 780 N N . GLU A 1 99 ? -22.053 -14.251 26.278 1.00 91.12 99 GLU A N 1
ATOM 781 C CA . GLU A 1 99 ? -20.977 -15.168 25.909 1.00 91.12 99 GLU A CA 1
ATOM 782 C C . GLU A 1 99 ? -20.073 -14.530 24.849 1.00 91.12 99 GLU A C 1
ATOM 784 O O . GLU A 1 99 ? -18.858 -14.444 25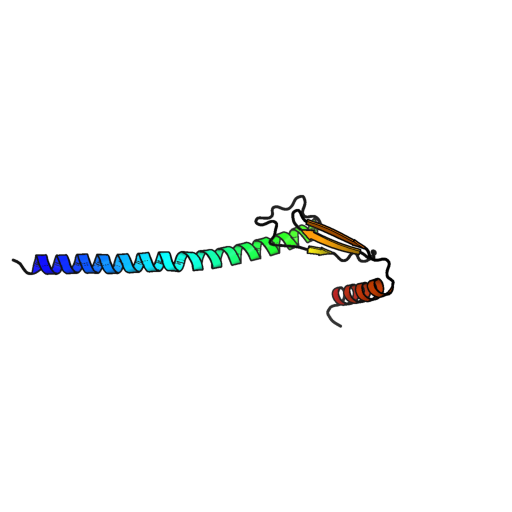.040 1.00 91.12 99 GLU A O 1
ATOM 789 N N . LEU A 1 100 ? -20.662 -13.950 23.800 1.00 89.88 100 LEU A N 1
ATOM 790 C CA . LEU A 1 100 ? -19.909 -13.229 22.767 1.00 89.88 100 LEU A CA 1
ATOM 791 C C . LEU A 1 100 ? -19.195 -11.992 23.325 1.00 89.88 100 LEU A C 1
ATOM 793 O O . LEU A 1 100 ? -18.056 -11.719 22.948 1.00 89.88 100 LEU A O 1
ATOM 797 N N . ILE A 1 101 ? -19.822 -11.263 24.255 1.00 91.00 101 ILE A N 1
ATOM 798 C CA . ILE A 1 101 ? -19.187 -10.131 24.948 1.00 91.00 101 ILE A CA 1
ATOM 799 C C . ILE A 1 101 ? -17.965 -10.600 25.743 1.00 91.00 101 ILE A C 1
ATOM 801 O O . ILE A 1 101 ? -16.926 -9.935 25.738 1.00 91.00 101 ILE A O 1
ATOM 805 N N . ARG A 1 102 ? -18.059 -11.750 26.421 1.00 89.81 102 ARG A N 1
ATOM 806 C CA . ARG A 1 102 ? -16.940 -12.313 27.183 1.00 89.81 102 ARG A CA 1
ATOM 807 C C . ARG A 1 102 ? -15.764 -12.649 26.270 1.00 89.81 102 ARG A C 1
ATOM 809 O O . ARG A 1 102 ? -14.638 -12.272 26.595 1.00 89.81 102 ARG A O 1
ATOM 816 N N . GLU A 1 103 ? -16.014 -13.306 25.142 1.00 90.25 103 GLU A N 1
ATOM 817 C CA . GLU A 1 103 ? -14.959 -13.629 24.175 1.00 90.25 103 GLU A CA 1
ATOM 818 C C . GLU A 1 103 ? -14.368 -12.366 23.533 1.00 90.25 103 GLU A C 1
ATOM 820 O O . GLU A 1 103 ? -13.145 -12.221 23.472 1.00 90.25 103 GLU A O 1
ATOM 825 N N . LEU A 1 104 ? -15.203 -11.389 23.166 1.00 89.31 104 LEU A N 1
ATOM 826 C CA . LEU A 1 104 ? -14.744 -10.096 22.650 1.00 89.31 104 LEU A CA 1
ATOM 827 C C . LEU A 1 104 ? -13.829 -9.373 23.652 1.00 89.31 104 LEU A C 1
ATOM 829 O O . LEU A 1 104 ? -12.790 -8.831 23.272 1.00 89.31 104 LEU A O 1
ATOM 833 N N . ASN A 1 105 ? -14.171 -9.396 24.940 1.00 89.00 105 ASN A N 1
ATOM 834 C CA . ASN A 1 105 ? -13.358 -8.781 25.989 1.00 89.00 105 ASN A CA 1
ATOM 835 C C . ASN A 1 105 ? -12.015 -9.491 26.193 1.00 89.00 105 ASN A C 1
ATOM 837 O O . ASN A 1 105 ? -11.018 -8.823 26.476 1.00 89.00 105 ASN A O 1
ATOM 841 N N . LYS A 1 106 ? -11.949 -10.817 26.007 1.00 89.19 106 LYS A N 1
ATOM 842 C CA . LYS A 1 106 ? -10.664 -11.532 25.992 1.00 89.19 106 LYS A CA 1
ATOM 843 C C . LYS A 1 106 ? -9.794 -11.041 24.842 1.00 89.19 106 LYS A C 1
ATOM 845 O O . LYS A 1 106 ? -8.648 -10.676 25.082 1.00 89.19 106 LYS A O 1
ATOM 850 N N . VAL A 1 107 ? -10.343 -10.964 23.627 1.00 88.81 107 VAL A N 1
ATOM 851 C CA . VAL A 1 107 ? -9.613 -10.473 22.445 1.00 88.81 107 VAL A CA 1
ATOM 852 C C . VAL A 1 107 ? -9.087 -9.055 22.677 1.00 88.81 107 VAL A C 1
ATOM 854 O O . VAL A 1 107 ? -7.902 -8.803 22.469 1.00 88.81 107 VAL A O 1
ATOM 857 N N . LYS A 1 108 ? -9.924 -8.142 23.192 1.00 87.88 108 LYS A N 1
ATOM 858 C CA . LYS A 1 108 ? -9.495 -6.779 23.554 1.00 87.88 108 LYS A CA 1
ATOM 859 C C . LYS A 1 108 ? -8.336 -6.781 24.556 1.00 87.88 108 LYS A C 1
ATOM 861 O O . LYS A 1 108 ? -7.395 -6.009 24.401 1.00 87.88 108 LYS A O 1
ATOM 866 N N . LYS A 1 109 ? -8.388 -7.653 25.570 1.00 88.06 109 LYS A N 1
ATOM 867 C CA . LYS A 1 109 ? -7.337 -7.771 26.588 1.00 88.06 109 LYS A CA 1
ATOM 868 C C . LYS A 1 109 ? -6.012 -8.259 25.994 1.00 88.06 109 LYS A C 1
ATOM 870 O O . LYS A 1 109 ? -4.985 -7.667 26.303 1.00 88.06 109 LYS A O 1
ATOM 875 N N . TYR A 1 110 ? -6.044 -9.273 25.128 1.00 87.06 110 TYR A N 1
ATOM 876 C CA . TYR A 1 110 ? -4.848 -9.773 24.434 1.00 87.06 110 TYR A CA 1
ATOM 877 C C . TYR A 1 110 ? -4.204 -8.711 23.538 1.00 87.06 110 TYR A C 1
ATOM 879 O O . TYR A 1 110 ? -2.988 -8.580 23.511 1.00 87.06 110 TYR A O 1
ATOM 887 N N . LEU A 1 111 ? -5.011 -7.916 22.830 1.00 85.00 111 LEU A N 1
ATOM 888 C CA . LEU A 1 111 ? -4.494 -6.861 21.952 1.00 85.00 111 LEU A CA 1
ATOM 889 C C . LEU A 1 111 ? -3.880 -5.677 22.717 1.00 85.00 111 LEU A C 1
ATOM 891 O O . LEU A 1 111 ? -3.047 -4.965 22.162 1.00 85.00 111 LEU A O 1
ATOM 895 N N . LYS A 1 112 ? -4.296 -5.448 23.969 1.00 82.69 112 LYS A N 1
ATOM 896 C CA . LYS A 1 112 ? -3.805 -4.346 24.811 1.00 82.69 112 LYS A CA 1
ATOM 897 C C . LYS A 1 112 ? -2.489 -4.676 25.522 1.00 82.69 112 LYS A C 1
ATOM 899 O O . LYS A 1 112 ? -1.746 -3.758 25.849 1.00 82.69 112 LYS A O 1
ATOM 904 N N . ASP A 1 113 ? -2.215 -5.958 25.750 1.00 81.56 113 ASP A N 1
ATOM 905 C CA . ASP A 1 113 ? -1.028 -6.441 26.460 1.00 81.56 113 ASP A CA 1
ATOM 906 C C . ASP A 1 113 ? -0.430 -7.656 25.717 1.00 81.56 113 ASP A C 1
ATOM 908 O O . ASP A 1 113 ? -0.652 -8.800 26.117 1.00 81.56 113 ASP A O 1
ATOM 912 N N . PRO A 1 114 ? 0.262 -7.430 24.581 1.00 65.19 114 PRO A N 1
ATOM 913 C CA . PRO A 1 114 ? 0.741 -8.502 23.705 1.00 65.19 114 PRO A CA 1
ATOM 914 C C . PRO A 1 114 ? 1.920 -9.308 24.281 1.00 65.19 114 PRO A C 1
ATOM 916 O O . PRO A 1 114 ? 2.322 -10.295 23.671 1.00 65.19 114 PRO A O 1
ATOM 919 N N . GLU A 1 115 ? 2.484 -8.902 25.426 1.00 61.03 115 GLU A N 1
ATOM 920 C CA . GLU A 1 115 ? 3.656 -9.532 26.059 1.00 61.03 115 GLU A CA 1
ATOM 921 C C . GLU A 1 115 ? 3.306 -10.543 27.178 1.00 61.03 115 GLU A C 1
ATOM 923 O O . GLU A 1 115 ? 4.179 -10.927 27.960 1.00 61.03 115 GLU A O 1
ATOM 928 N N . LYS A 1 116 ? 2.052 -11.016 27.254 1.00 50.69 116 LYS A N 1
ATOM 929 C CA . LYS A 1 116 ? 1.632 -12.136 28.121 1.00 50.69 116 LYS A CA 1
ATOM 930 C C . LYS A 1 116 ? 1.080 -13.331 27.358 1.00 50.69 116 LYS A C 1
ATOM 932 O O . LYS A 1 116 ? 0.176 -13.138 26.516 1.00 50.69 116 LYS A O 1
#

Radius of gyration: 28.78 Å; chains: 1; bounding box: 60×28×83 Å